Protein AF-A0A1H6FCE6-F1 (afdb_monomer)

InterPro domains:
  IPR036388 Winged helix-like DNA-binding domain superfamily [G3DSA:1.10.10.10] (7-88)
  IPR036390 Winged helix DNA-binding domain superfamily [SSF46785] (12-71)
  IPR057524 Csa3, HTH domain [PF25212] (18-79)

Nearest PDB structures (foldseek):
  3e6m-assembly2_D  TM=8.781E-01  e=6.034E-04  Ruegeria pomeroyi
  7l1i-assembly1_A-2  TM=7.949E-01  e=2.614E-03  Acinetobacter baumannii
  5hli-assembly1_A  TM=7.615E-01  e=2.786E-03  Staphylococcus epidermidis
  7el3-assembly1_B  TM=7.875E-01  e=6.380E-03  Acinetobacter baumannii
  3vod-assembly1_A  TM=8.513E-01  e=1.660E-02  Escherichia coli K-12

Solvent-accessible surface area (backbone atoms only — not comparable to full-atom values): 5370 Å² total; per-residue (Å²): 132,71,48,79,43,80,46,76,28,54,57,72,56,40,58,56,49,66,36,70,68,48,45,52,54,53,48,50,25,46,77,65,48,55,38,41,66,62,59,50,17,67,76,66,73,42,56,54,69,59,43,52,55,49,50,55,50,39,35,75,69,60,55,29,44,79,46,74,36,72,93,58,78,63,40,72,32,36,29,40,71,57,58,82,60,38,46,80,42,80,46,60,64,130

pLDDT: mean 84.04, std 9.61, range [60.59, 95.62]

Structure (mmCIF, N/CA/C/O backbone):
data_AF-A0A1H6FCE6-F1
#
_entry.id   AF-A0A1H6FCE6-F1
#
loop_
_atom_site.group_PDB
_atom_site.id
_atom_site.type_symbol
_atom_site.label_atom_id
_atom_site.label_alt_id
_atom_site.label_comp_id
_atom_site.label_asym_id
_atom_site.label_entity_id
_atom_site.label_seq_id
_atom_site.pdbx_PDB_ins_code
_atom_site.Cartn_x
_atom_site.Cartn_y
_atom_site.Cartn_z
_atom_site.occupancy
_atom_site.B_iso_or_equiv
_atom_site.auth_seq_id
_atom_site.auth_comp_id
_atom_site.auth_asym_id
_atom_site.auth_atom_id
_atom_site.pdbx_PDB_model_num
ATOM 1 N N . MET A 1 1 ? -17.462 -18.985 3.137 1.00 61.47 1 MET A N 1
ATOM 2 C CA . MET A 1 1 ? -17.718 -17.587 3.545 1.00 61.47 1 MET A CA 1
ATOM 3 C C . MET A 1 1 ? -16.363 -16.938 3.798 1.00 61.47 1 MET A C 1
ATOM 5 O O . MET A 1 1 ? -15.603 -17.535 4.554 1.00 61.47 1 MET A O 1
ATOM 9 N N . PRO A 1 2 ? -15.997 -15.830 3.128 1.00 68.56 2 PRO A N 1
ATOM 10 C CA . PRO A 1 2 ? -14.770 -15.102 3.457 1.00 68.56 2 PRO A CA 1
ATOM 11 C C . PRO A 1 2 ? -14.853 -14.565 4.892 1.00 68.56 2 PRO A C 1
ATOM 13 O O . PRO A 1 2 ? -15.920 -14.133 5.322 1.00 68.56 2 PRO A O 1
ATOM 16 N N . THR A 1 3 ? -13.755 -14.624 5.643 1.00 80.12 3 THR A N 1
ATOM 17 C CA . THR A 1 3 ? -13.682 -14.066 7.002 1.00 80.12 3 THR A CA 1
ATOM 18 C C . THR A 1 3 ? -13.443 -12.559 6.935 1.00 80.12 3 THR A C 1
ATOM 20 O O . THR A 1 3 ? -12.707 -12.077 6.081 1.00 80.12 3 THR A O 1
ATOM 23 N N . GLU A 1 4 ? -14.069 -11.770 7.800 1.00 81.19 4 GLU A N 1
ATOM 24 C CA . GLU A 1 4 ? -13.876 -10.316 7.793 1.00 81.19 4 GLU A CA 1
ATOM 25 C C . GLU A 1 4 ? -12.715 -9.931 8.714 1.00 81.19 4 GLU A C 1
ATOM 27 O O . GLU A 1 4 ? -12.591 -10.447 9.824 1.00 81.19 4 GLU A O 1
ATOM 32 N N . LYS A 1 5 ? -11.847 -9.027 8.248 1.00 79.69 5 LYS A N 1
ATOM 33 C CA . LYS A 1 5 ? -10.852 -8.353 9.084 1.00 79.69 5 LYS A CA 1
ATOM 34 C C . LYS A 1 5 ? -11.177 -6.869 9.088 1.00 79.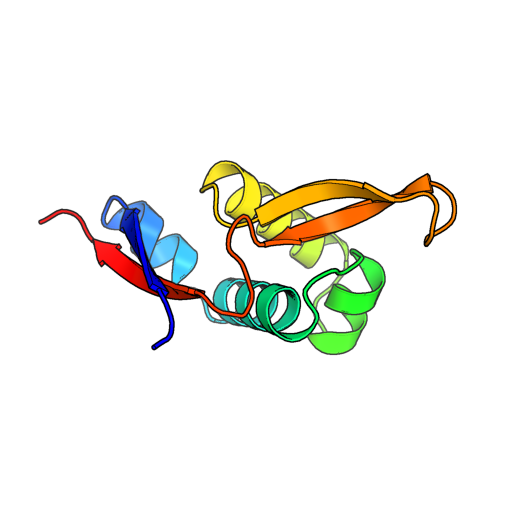69 5 LYS A C 1
ATOM 36 O O . LYS A 1 5 ? -10.951 -6.183 8.089 1.00 79.69 5 LYS A O 1
ATOM 41 N N . VAL A 1 6 ? -11.714 -6.397 10.207 1.00 80.31 6 VAL A N 1
ATOM 42 C CA . VAL A 1 6 ? -11.956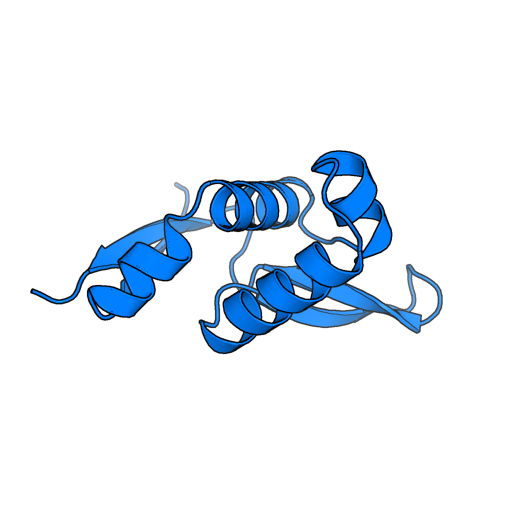 -4.973 10.436 1.00 80.31 6 VAL A CA 1
ATOM 43 C C . VAL A 1 6 ? -10.658 -4.343 10.925 1.00 80.31 6 VAL A C 1
ATOM 45 O O . VAL A 1 6 ? -10.025 -4.853 11.849 1.00 80.31 6 VAL A O 1
ATOM 48 N N . VAL A 1 7 ? -10.237 -3.271 10.262 1.00 78.62 7 VAL A N 1
ATOM 49 C CA . VAL A 1 7 ? -9.124 -2.429 10.691 1.00 78.62 7 VAL A CA 1
ATOM 50 C C . VAL A 1 7 ? -9.662 -1.020 10.865 1.00 78.62 7 VAL A C 1
ATOM 52 O O . VAL A 1 7 ? -10.163 -0.417 9.910 1.00 78.62 7 VAL A O 1
ATOM 55 N N . THR A 1 8 ? -9.563 -0.531 12.092 1.00 82.69 8 THR A N 1
ATOM 56 C CA . THR A 1 8 ? -10.024 0.797 12.480 1.00 82.69 8 THR A CA 1
ATOM 57 C C . THR A 1 8 ? -8.837 1.749 12.528 1.00 82.69 8 THR A C 1
ATOM 59 O O . THR A 1 8 ? -7.745 1.368 12.954 1.00 82.69 8 THR A O 1
ATOM 62 N N . PHE A 1 9 ? -9.039 2.964 12.035 1.00 80.31 9 PHE A N 1
ATOM 63 C CA . PHE A 1 9 ? -8.038 4.020 12.001 1.00 80.31 9 PHE A CA 1
ATOM 64 C C . PHE A 1 9 ? -8.594 5.291 12.629 1.00 80.31 9 PHE A C 1
ATOM 66 O O . PHE A 1 9 ? -9.774 5.585 12.484 1.00 80.31 9 PHE A O 1
ATOM 73 N N . GLU A 1 10 ? -7.719 6.089 13.228 1.00 83.12 10 GLU A N 1
ATOM 74 C CA . GLU A 1 10 ? -8.000 7.506 13.469 1.00 83.12 10 GLU A CA 1
ATOM 75 C C . GLU A 1 10 ? -8.350 8.213 12.141 1.00 83.12 10 GLU A C 1
ATOM 77 O O . GLU A 1 10 ? -7.773 7.844 11.105 1.00 83.12 10 GLU A O 1
ATOM 82 N N . PRO A 1 11 ? -9.213 9.246 12.139 1.00 80.25 11 PRO A N 1
ATOM 83 C CA . PRO A 1 11 ? -9.615 9.963 10.923 1.00 80.25 11 PRO A CA 1
ATOM 84 C C . PRO A 1 11 ? -8.432 10.412 10.050 1.00 80.25 11 PRO A C 1
ATOM 86 O O . PRO A 1 11 ? -8.392 10.136 8.850 1.00 80.25 11 PRO A O 1
ATOM 89 N N . ASP A 1 12 ? -7.393 10.983 10.662 1.00 80.19 12 ASP A N 1
ATOM 90 C CA . ASP A 1 12 ? -6.190 11.431 9.948 1.00 80.19 12 ASP A CA 1
ATOM 91 C C . ASP A 1 12 ? -5.425 10.263 9.295 1.00 80.19 12 ASP A C 1
ATOM 93 O O . ASP A 1 12 ? -4.868 10.377 8.197 1.00 80.19 12 ASP A O 1
ATOM 97 N N . ALA A 1 13 ? -5.391 9.102 9.956 1.00 73.31 13 ALA A N 1
ATOM 98 C CA . ALA A 1 13 ? -4.758 7.896 9.428 1.00 73.31 13 ALA A CA 1
ATOM 99 C C . ALA A 1 13 ? -5.594 7.260 8.306 1.00 73.31 13 ALA A C 1
ATOM 101 O O . ALA A 1 13 ? -5.024 6.718 7.350 1.00 73.31 13 ALA A O 1
ATOM 102 N N . PHE A 1 14 ? -6.922 7.368 8.385 1.00 79.19 14 PHE A N 1
ATOM 103 C CA . PHE A 1 14 ? -7.839 6.975 7.323 1.00 79.19 14 PHE A CA 1
ATOM 104 C C . PHE A 1 14 ? -7.638 7.843 6.076 1.00 79.19 14 PHE A C 1
ATOM 106 O O . PHE A 1 14 ? -7.413 7.301 4.993 1.00 79.19 14 PHE A O 1
ATOM 113 N N . ASP A 1 15 ? -7.594 9.167 6.216 1.00 80.06 15 ASP A N 1
ATOM 114 C CA . ASP A 1 15 ? -7.349 10.093 5.103 1.00 80.06 15 ASP A CA 1
ATOM 115 C C . ASP A 1 15 ? -5.989 9.858 4.449 1.00 80.06 15 ASP A C 1
ATOM 117 O O . ASP A 1 15 ? -5.850 9.835 3.217 1.00 80.06 15 ASP A O 1
ATOM 121 N N . LEU A 1 16 ? -4.970 9.584 5.270 1.00 74.19 16 LEU A N 1
ATOM 122 C CA . LEU A 1 16 ? -3.697 9.107 4.766 1.00 74.19 16 LEU A CA 1
ATOM 123 C C . LEU A 1 16 ? -3.919 7.829 3.951 1.00 74.19 16 LEU A C 1
ATOM 125 O O . LEU A 1 16 ? -3.587 7.816 2.765 1.00 74.19 16 LEU A O 1
ATOM 129 N N . LEU A 1 17 ? -4.496 6.767 4.501 1.00 78.50 17 LEU A N 1
ATOM 130 C CA . LEU A 1 17 ? -4.717 5.516 3.770 1.00 78.50 17 LEU A CA 1
ATOM 131 C C . LEU A 1 17 ? -5.482 5.710 2.446 1.00 78.50 17 LEU A C 1
ATOM 133 O O . LEU A 1 17 ? -5.099 5.115 1.434 1.00 78.50 17 LEU A O 1
ATOM 137 N N . MET A 1 18 ? -6.481 6.592 2.430 1.00 80.38 18 MET A N 1
ATOM 138 C CA . MET A 1 18 ? -7.363 6.857 1.292 1.00 80.38 18 MET A CA 1
ATOM 139 C C . MET A 1 18 ? -6.723 7.644 0.145 1.00 80.38 18 MET A C 1
ATOM 141 O O . MET A 1 18 ? -7.357 7.843 -0.893 1.00 80.38 18 MET A O 1
ATOM 145 N N . SER A 1 19 ? -5.440 8.017 0.233 1.00 82.06 19 SER A N 1
ATOM 146 C CA . SER A 1 19 ? -4.742 8.488 -0.967 1.00 82.06 19 SER A CA 1
ATOM 147 C C . SER A 1 19 ? -4.749 7.395 -2.049 1.00 82.06 19 SER A C 1
ATOM 149 O O . SER A 1 19 ? -4.386 6.242 -1.788 1.00 82.06 19 SER A O 1
ATOM 151 N N . GLY A 1 20 ? -5.082 7.761 -3.292 1.00 84.94 20 GLY A N 1
ATOM 152 C CA . GLY A 1 20 ? -5.208 6.791 -4.389 1.00 84.94 20 GLY A CA 1
ATOM 153 C C . GLY A 1 20 ? -3.967 5.907 -4.592 1.00 84.94 20 GLY A C 1
ATOM 154 O O . GLY A 1 20 ? -4.087 4.720 -4.886 1.00 84.94 20 GLY A O 1
ATOM 155 N N . LYS A 1 21 ? -2.765 6.447 -4.338 1.00 90.00 21 LYS A N 1
ATOM 156 C CA . LYS A 1 21 ? -1.488 5.716 -4.457 1.00 90.00 21 LYS A CA 1
ATOM 157 C C . LYS A 1 21 ? -1.356 4.588 -3.431 1.00 90.00 21 LYS A C 1
ATOM 159 O O . LYS A 1 21 ? -0.897 3.501 -3.770 1.00 90.00 21 LYS A O 1
ATOM 164 N N . ARG A 1 22 ? -1.748 4.828 -2.175 1.00 91.12 22 ARG A N 1
ATOM 165 C CA . ARG A 1 22 ? -1.647 3.824 -1.101 1.00 91.12 22 ARG A CA 1
ATOM 166 C C . ARG A 1 22 ? -2.670 2.721 -1.273 1.00 91.12 22 ARG A C 1
ATOM 168 O O . ARG A 1 22 ? -2.322 1.552 -1.129 1.00 91.12 22 ARG A O 1
ATOM 175 N N . LEU A 1 23 ? -3.883 3.087 -1.675 1.00 88.44 23 LEU A N 1
ATOM 176 C CA . LEU A 1 23 ? -4.912 2.112 -1.996 1.00 88.44 23 LEU A CA 1
ATOM 177 C C . LEU A 1 23 ? -4.497 1.209 -3.168 1.00 88.44 23 LEU A C 1
ATOM 179 O O . LEU A 1 23 ? -4.700 -0.001 -3.092 1.00 88.44 23 LEU A O 1
ATOM 183 N N . ALA A 1 24 ? -3.876 1.763 -4.216 1.00 90.12 24 ALA A N 1
ATOM 184 C CA . ALA A 1 24 ? -3.371 0.981 -5.347 1.00 90.12 24 ALA A CA 1
ATOM 185 C C . ALA A 1 24 ? -2.298 -0.037 -4.922 1.00 90.12 24 ALA A C 1
ATOM 187 O O . ALA A 1 24 ? -2.397 -1.215 -5.264 1.00 90.12 24 ALA A O 1
ATOM 188 N N . LEU A 1 25 ? -1.320 0.389 -4.114 1.00 92.62 25 LEU A N 1
ATOM 189 C CA . LEU A 1 25 ? -0.279 -0.499 -3.583 1.00 92.62 25 LEU A CA 1
ATOM 190 C C . LEU A 1 25 ? -0.868 -1.609 -2.701 1.00 92.62 25 LEU A C 1
ATOM 192 O O . LEU A 1 25 ? -0.514 -2.774 -2.858 1.00 92.62 25 LEU A O 1
ATOM 196 N N . LEU A 1 26 ? -1.790 -1.263 -1.798 1.00 90.00 26 LEU A N 1
ATOM 197 C CA . LEU A 1 26 ? -2.425 -2.226 -0.899 1.00 90.00 26 LEU A CA 1
ATOM 198 C C . LEU A 1 26 ? -3.257 -3.267 -1.660 1.00 90.00 26 LEU A C 1
ATOM 200 O O . LEU A 1 26 ? -3.212 -4.451 -1.328 1.00 90.00 26 LEU A O 1
ATOM 204 N N . ARG A 1 27 ? -3.999 -2.837 -2.690 1.00 88.00 27 ARG A N 1
ATOM 205 C CA . ARG A 1 27 ? -4.755 -3.735 -3.575 1.00 88.00 27 ARG A CA 1
ATOM 206 C C . ARG A 1 27 ? -3.831 -4.705 -4.295 1.00 88.00 27 ARG A C 1
ATOM 208 O O . ARG A 1 27 ? -4.068 -5.904 -4.235 1.00 88.00 27 ARG A O 1
ATOM 215 N N . TYR A 1 28 ? -2.743 -4.204 -4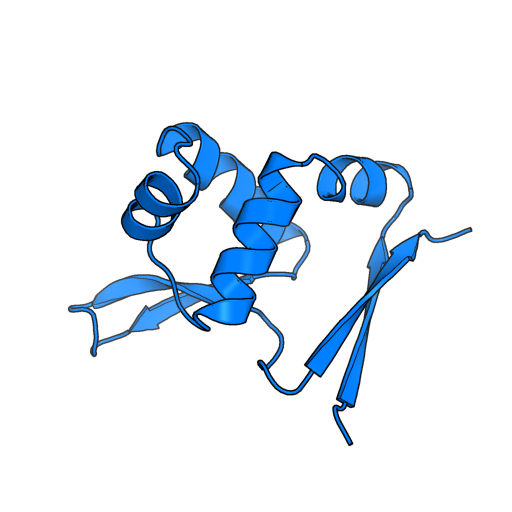.874 1.00 91.19 28 TYR A N 1
ATOM 216 C CA . TYR A 1 28 ? -1.782 -5.057 -5.564 1.00 91.19 28 TYR A CA 1
ATOM 217 C C . TYR A 1 28 ? -1.207 -6.138 -4.637 1.00 91.19 28 TYR A C 1
ATOM 219 O O . TYR A 1 28 ? -1.262 -7.318 -4.968 1.00 91.19 28 TYR A O 1
ATOM 227 N N . VAL A 1 29 ? -0.729 -5.759 -3.443 1.00 91.06 29 VAL A N 1
ATOM 228 C CA . VAL A 1 29 ? -0.174 -6.715 -2.463 1.00 91.06 29 VAL A CA 1
ATOM 229 C C . VAL A 1 29 ? -1.212 -7.753 -2.027 1.00 91.06 29 VAL A C 1
ATOM 231 O O . VAL A 1 29 ? -0.875 -8.927 -1.890 1.00 91.06 29 VAL A O 1
ATOM 234 N N . ARG A 1 30 ? -2.476 -7.354 -1.830 1.00 87.25 30 ARG A N 1
ATOM 235 C CA . ARG A 1 30 ? -3.571 -8.291 -1.537 1.00 87.25 30 ARG A CA 1
ATOM 236 C C . ARG A 1 30 ? -3.744 -9.300 -2.673 1.00 87.25 30 ARG A C 1
ATOM 238 O O . ARG A 1 30 ? -3.797 -10.503 -2.418 1.00 87.25 30 ARG A O 1
ATOM 245 N N . ASP A 1 31 ? -3.854 -8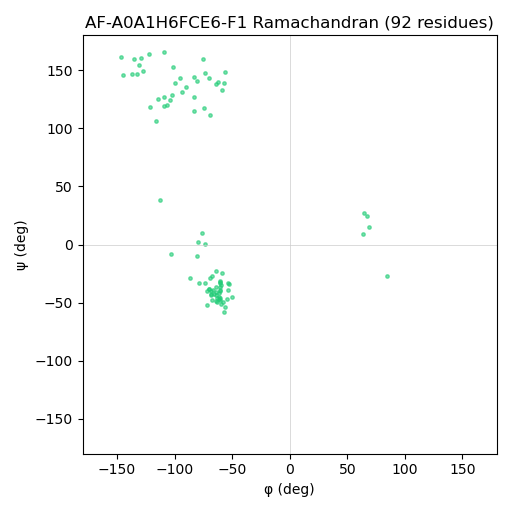.814 -3.903 1.00 87.25 31 ASP A N 1
ATOM 246 C CA . ASP A 1 31 ? -4.231 -9.634 -5.053 1.00 87.25 31 ASP A CA 1
ATOM 247 C C . ASP A 1 31 ? -3.113 -10.615 -5.430 1.00 87.25 31 ASP A C 1
ATOM 249 O O . ASP A 1 31 ? -3.380 -11.791 -5.703 1.00 87.25 31 ASP A O 1
ATOM 253 N N . THR A 1 32 ? -1.847 -10.193 -5.346 1.00 87.00 32 THR A N 1
ATOM 254 C CA . THR A 1 32 ? -0.696 -11.078 -5.579 1.00 87.00 32 THR A CA 1
ATOM 255 C C . THR A 1 32 ? -0.397 -11.961 -4.370 1.00 87.00 32 THR A C 1
ATOM 257 O O . THR A 1 32 ? -0.041 -13.127 -4.536 1.00 87.00 32 THR A O 1
ATOM 260 N N . GLY A 1 33 ? -0.638 -11.475 -3.152 1.00 86.81 33 GLY A N 1
ATOM 261 C CA . GLY A 1 33 ? -0.335 -12.147 -1.883 1.00 86.81 33 GLY A CA 1
ATOM 262 C C . GLY A 1 33 ? 1.103 -11.927 -1.411 1.00 86.81 33 GLY A C 1
ATOM 263 O O . GLY A 1 33 ? 1.355 -11.923 -0.213 1.00 86.81 33 GLY A O 1
ATOM 264 N N . THR A 1 34 ? 2.032 -11.688 -2.333 1.00 88.50 34 THR A N 1
ATOM 265 C CA . THR A 1 34 ? 3.415 -11.288 -2.049 1.00 88.50 34 THR A CA 1
ATOM 266 C C . THR A 1 34 ? 3.893 -10.322 -3.132 1.00 88.50 34 THR A C 1
ATOM 268 O O . THR A 1 34 ? 3.514 -10.476 -4.295 1.00 88.50 34 THR A O 1
ATOM 271 N N . ALA A 1 35 ? 4.732 -9.345 -2.792 1.00 91.69 35 ALA A N 1
ATOM 272 C CA . ALA A 1 35 ? 5.293 -8.391 -3.749 1.00 91.69 35 ALA A CA 1
ATOM 273 C C . ALA A 1 35 ? 6.723 -7.962 -3.384 1.00 91.69 35 ALA A C 1
ATOM 275 O O . ALA A 1 35 ? 7.148 -8.068 -2.233 1.00 91.69 35 ALA A O 1
ATOM 276 N N . THR A 1 36 ? 7.458 -7.419 -4.354 1.00 92.19 36 THR A N 1
ATOM 277 C CA . THR A 1 36 ? 8.726 -6.714 -4.122 1.00 92.19 36 THR A CA 1
ATOM 278 C C . THR A 1 36 ? 8.536 -5.215 -4.365 1.00 92.19 36 THR A C 1
ATOM 280 O O . THR A 1 36 ? 7.544 -4.777 -4.947 1.00 92.19 36 THR A O 1
ATOM 283 N N . LEU A 1 37 ? 9.493 -4.386 -3.929 1.00 92.75 37 LEU A N 1
ATOM 284 C CA . LEU A 1 37 ? 9.459 -2.950 -4.250 1.00 92.75 37 LEU A CA 1
ATOM 285 C C . LEU A 1 37 ? 9.502 -2.685 -5.761 1.00 92.75 37 LEU A C 1
ATOM 287 O O . LEU A 1 37 ? 8.961 -1.683 -6.216 1.00 92.75 37 LEU A O 1
ATOM 291 N N . GLU A 1 38 ? 10.168 -3.560 -6.508 1.00 92.44 38 GLU A N 1
ATOM 292 C CA . GLU A 1 38 ? 10.285 -3.484 -7.962 1.00 92.44 38 GLU A CA 1
ATOM 293 C C . GLU A 1 38 ? 8.960 -3.829 -8.637 1.00 92.44 38 GLU A C 1
ATOM 295 O O . GLU A 1 38 ? 8.422 -2.979 -9.340 1.00 92.44 38 GLU A O 1
ATOM 300 N N . SER A 1 39 ? 8.352 -4.972 -8.298 1.00 93.12 39 SER A N 1
ATOM 301 C CA . SER A 1 39 ? 7.063 -5.373 -8.876 1.00 93.12 39 SER A CA 1
ATOM 302 C C . SER A 1 39 ? 5.959 -4.350 -8.589 1.00 93.12 39 SER A C 1
ATOM 304 O O . SER A 1 39 ? 5.096 -4.096 -9.422 1.00 93.12 39 SER A O 1
ATOM 306 N N . LEU A 1 40 ? 5.995 -3.713 -7.413 1.00 94.00 40 LEU A N 1
ATOM 307 C CA . LEU A 1 40 ? 5.080 -2.624 -7.065 1.00 94.00 40 LEU A CA 1
ATOM 308 C C . LEU A 1 40 ? 5.330 -1.359 -7.890 1.00 94.00 40 LEU A C 1
ATOM 310 O O . LEU A 1 40 ? 4.377 -0.681 -8.271 1.00 94.00 40 LEU A O 1
ATOM 314 N N . SER A 1 41 ? 6.595 -1.016 -8.132 1.00 95.38 41 SER A N 1
ATOM 315 C CA . SER A 1 41 ? 6.977 0.143 -8.943 1.00 95.38 41 SER A CA 1
ATOM 316 C C . SER A 1 41 ? 6.499 -0.033 -10.381 1.00 95.38 41 SER A C 1
ATOM 318 O O . SER A 1 41 ? 5.853 0.865 -10.916 1.00 95.38 41 SER A O 1
ATOM 320 N N . GLU A 1 42 ? 6.724 -1.215 -10.952 1.00 94.25 42 GLU A N 1
ATOM 321 C CA . GLU A 1 42 ? 6.277 -1.587 -12.295 1.00 94.25 42 GLU A CA 1
ATOM 322 C C . GLU A 1 42 ? 4.751 -1.591 -12.404 1.00 94.25 42 GLU A C 1
ATOM 324 O O . GLU A 1 42 ? 4.190 -0.941 -13.284 1.00 94.25 42 GLU A O 1
ATOM 329 N N . ALA A 1 43 ? 4.058 -2.251 -11.473 1.00 93.50 43 ALA A N 1
ATOM 330 C CA . ALA A 1 43 ? 2.608 -2.408 -11.542 1.00 93.50 43 ALA A CA 1
ATOM 331 C C . ALA A 1 43 ? 1.825 -1.109 -11.313 1.00 93.50 43 ALA A C 1
ATOM 333 O O . ALA A 1 43 ? 0.706 -0.965 -11.802 1.00 93.50 43 ALA A O 1
ATOM 334 N N . THR A 1 44 ? 2.380 -0.171 -10.542 1.00 90.69 44 THR A N 1
ATOM 335 C CA . THR A 1 44 ? 1.697 1.093 -10.214 1.00 90.69 44 THR A CA 1
ATOM 336 C C . THR A 1 44 ? 2.216 2.294 -10.999 1.00 90.69 44 THR A C 1
ATOM 338 O O . THR A 1 44 ? 1.652 3.381 -10.876 1.00 90.69 44 THR A O 1
ATOM 341 N N . GLY A 1 45 ? 3.305 2.138 -11.758 1.00 94.19 45 GLY A N 1
ATOM 342 C CA . GLY A 1 45 ? 4.004 3.241 -12.426 1.00 94.19 45 GLY A CA 1
ATOM 343 C C . GLY A 1 45 ? 4.622 4.266 -11.464 1.00 94.19 45 GLY A C 1
ATOM 344 O O . GLY A 1 45 ? 5.060 5.335 -11.885 1.00 94.19 45 GLY A O 1
ATOM 345 N N . LEU A 1 46 ? 4.641 3.986 -10.157 1.00 93.88 46 LEU A N 1
ATOM 346 C CA . LEU A 1 46 ? 5.204 4.882 -9.152 1.00 93.88 46 LEU A CA 1
ATOM 347 C C . LEU A 1 46 ? 6.716 4.694 -9.061 1.00 93.88 46 LEU A C 1
ATOM 349 O O . LEU A 1 46 ? 7.215 3.572 -9.082 1.00 93.88 46 LEU A O 1
ATOM 353 N N . ALA A 1 47 ? 7.448 5.785 -8.833 1.00 95.31 47 ALA A N 1
ATOM 354 C CA . ALA A 1 47 ? 8.875 5.715 -8.537 1.00 95.31 47 ALA A CA 1
ATOM 355 C C . ALA A 1 47 ? 9.148 4.833 -7.304 1.00 95.31 47 ALA A C 1
ATOM 357 O O . ALA A 1 47 ? 8.472 4.957 -6.277 1.00 95.31 47 ALA A O 1
ATOM 358 N N . ARG A 1 48 ? 10.201 4.009 -7.355 1.00 94.81 48 ARG A N 1
ATOM 359 C CA . ARG A 1 48 ? 10.588 3.077 -6.277 1.00 94.81 48 ARG A CA 1
ATOM 360 C C . ARG A 1 48 ? 10.740 3.746 -4.905 1.00 94.81 48 ARG A C 1
ATOM 362 O O . ARG A 1 48 ? 10.396 3.157 -3.882 1.00 94.81 48 ARG A O 1
ATOM 369 N N . THR A 1 49 ? 11.200 4.996 -4.863 1.00 95.19 49 THR A N 1
ATOM 370 C CA . THR A 1 49 ? 11.296 5.795 -3.627 1.00 95.19 49 THR A CA 1
ATOM 371 C C . THR A 1 49 ? 9.922 6.136 -3.047 1.00 95.19 49 THR A C 1
ATOM 373 O O . THR A 1 49 ? 9.725 6.063 -1.834 1.00 95.19 49 THR A O 1
ATOM 376 N N . THR A 1 50 ? 8.947 6.447 -3.905 1.00 94.25 50 THR A N 1
ATOM 377 C CA . THR A 1 50 ? 7.551 6.685 -3.517 1.00 94.25 50 THR A CA 1
ATOM 378 C C . THR A 1 50 ? 6.898 5.397 -3.041 1.00 94.25 50 THR A C 1
ATOM 380 O O . THR A 1 50 ? 6.243 5.408 -1.999 1.00 94.25 50 THR A O 1
ATOM 383 N N . VAL A 1 51 ? 7.119 4.282 -3.740 1.00 95.62 51 VAL A N 1
ATOM 384 C CA . VAL A 1 51 ? 6.661 2.959 -3.296 1.00 95.62 51 VAL A CA 1
ATOM 385 C C . VAL A 1 51 ? 7.215 2.651 -1.907 1.00 95.62 51 VAL A C 1
ATOM 387 O O . VAL A 1 51 ? 6.443 2.423 -0.984 1.00 95.62 51 VAL A O 1
ATOM 390 N N . SER A 1 52 ? 8.534 2.744 -1.720 1.00 94.81 52 SER A N 1
ATOM 391 C CA . SER A 1 52 ? 9.196 2.461 -0.440 1.00 94.81 52 SER A CA 1
ATOM 392 C C . SER A 1 52 ? 8.619 3.281 0.722 1.00 94.81 52 SER A C 1
ATOM 394 O O . SER A 1 52 ? 8.272 2.722 1.763 1.00 94.81 52 SER A O 1
ATOM 396 N N . ARG A 1 53 ? 8.421 4.596 0.540 1.00 94.31 53 ARG A N 1
ATOM 397 C CA . ARG A 1 53 ? 7.800 5.454 1.566 1.00 94.31 53 ARG A CA 1
ATOM 398 C C . ARG A 1 53 ? 6.379 5.008 1.918 1.00 94.31 53 ARG A C 1
ATOM 400 O O . ARG A 1 53 ? 6.049 4.921 3.097 1.00 94.31 53 ARG A O 1
ATOM 407 N N . ASN A 1 54 ? 5.553 4.714 0.915 1.00 94.56 54 ASN A N 1
ATOM 408 C CA . ASN A 1 54 ? 4.163 4.316 1.138 1.00 94.56 54 ASN A CA 1
ATOM 409 C C . ASN A 1 54 ? 4.049 2.918 1.759 1.00 94.56 54 ASN A C 1
ATOM 411 O O . ASN A 1 54 ? 3.236 2.726 2.655 1.00 94.56 54 ASN A O 1
ATOM 415 N N . ILE A 1 55 ? 4.893 1.969 1.354 1.00 93.75 55 ILE A N 1
ATOM 416 C CA . ILE A 1 55 ? 4.958 0.629 1.948 1.00 93.75 55 ILE A CA 1
ATOM 417 C C . ILE A 1 55 ? 5.406 0.711 3.413 1.00 93.75 55 ILE A C 1
ATOM 419 O O . ILE A 1 55 ? 4.782 0.104 4.275 1.00 93.75 55 ILE A O 1
ATOM 423 N N . ASN A 1 56 ? 6.410 1.524 3.748 1.00 93.38 56 ASN A N 1
ATOM 424 C CA . ASN A 1 56 ? 6.787 1.716 5.152 1.00 93.38 56 ASN A CA 1
ATOM 425 C C . ASN A 1 56 ? 5.638 2.289 5.996 1.00 93.38 56 ASN A C 1
ATOM 427 O O . ASN A 1 56 ? 5.476 1.893 7.148 1.00 93.38 56 ASN A O 1
ATOM 431 N N . LEU A 1 57 ? 4.826 3.194 5.439 1.00 91.31 57 LEU A N 1
ATOM 432 C CA . LEU A 1 57 ? 3.642 3.706 6.130 1.00 91.31 57 LEU A CA 1
ATOM 433 C C . LEU A 1 57 ? 2.572 2.618 6.305 1.00 91.31 57 LEU A C 1
ATOM 435 O O . LEU A 1 57 ? 2.090 2.423 7.412 1.00 91.31 57 LEU A O 1
ATOM 439 N N . LEU A 1 58 ? 2.242 1.869 5.250 1.00 91.00 58 LEU A N 1
ATOM 440 C CA . LEU A 1 58 ? 1.273 0.768 5.324 1.00 91.00 58 LEU A CA 1
ATOM 441 C C . LEU A 1 58 ? 1.710 -0.326 6.314 1.00 91.00 58 LEU A C 1
ATOM 443 O O . LEU A 1 58 ? 0.865 -0.926 6.975 1.00 91.00 58 LEU A O 1
ATOM 447 N N . ALA A 1 59 ? 3.018 -0.556 6.453 1.00 90.88 59 ALA A N 1
ATOM 448 C CA . ALA A 1 59 ? 3.568 -1.465 7.453 1.00 90.88 59 ALA A CA 1
ATOM 449 C C . ALA A 1 59 ? 3.389 -0.932 8.881 1.00 90.88 59 ALA A C 1
ATOM 451 O O . ALA A 1 59 ? 2.975 -1.677 9.764 1.00 90.88 59 ALA A O 1
ATOM 452 N N . LYS A 1 60 ? 3.628 0.368 9.106 1.00 88.56 60 LYS A N 1
ATOM 453 C CA . LYS A 1 60 ? 3.349 1.021 10.400 1.00 88.56 60 LYS A CA 1
ATOM 454 C C . LYS A 1 60 ? 1.870 0.953 10.783 1.00 88.56 60 LYS A C 1
ATOM 456 O O . LYS A 1 60 ? 1.559 0.850 11.959 1.00 88.56 60 LYS A O 1
ATOM 461 N N . LEU A 1 61 ? 0.984 0.981 9.790 1.00 85.06 61 LEU A N 1
ATOM 462 C CA . LEU A 1 61 ? -0.462 0.824 9.954 1.00 85.06 61 LEU A CA 1
ATOM 463 C C . LEU A 1 61 ? -0.906 -0.645 10.123 1.00 85.06 61 LEU A C 1
ATOM 465 O O . LEU A 1 61 ? -2.101 -0.913 10.186 1.00 85.06 61 LEU A O 1
ATOM 469 N N . GLY A 1 62 ? 0.019 -1.613 10.144 1.00 86.88 62 GLY A N 1
ATOM 470 C CA . GLY A 1 62 ? -0.298 -3.035 10.331 1.00 86.88 62 GLY A CA 1
ATOM 471 C C . GLY A 1 62 ? -1.039 -3.689 9.157 1.00 86.88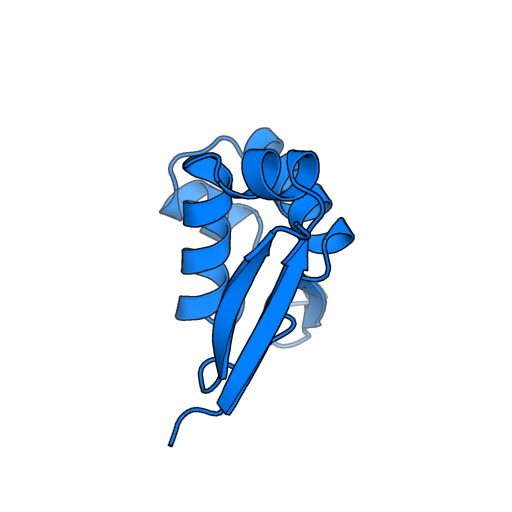 62 GLY A C 1
ATOM 472 O O . GLY A 1 62 ? -1.608 -4.771 9.302 1.00 86.88 62 GLY A O 1
ATOM 473 N N . LEU A 1 63 ? -1.052 -3.046 7.986 1.00 87.81 63 LEU A N 1
ATOM 474 C CA . LEU A 1 63 ? -1.754 -3.538 6.796 1.00 87.81 63 LEU A CA 1
ATOM 475 C C . LEU A 1 63 ? -0.895 -4.492 5.963 1.00 87.81 63 LEU A C 1
ATOM 477 O O . LEU A 1 63 ? -1.422 -5.382 5.294 1.00 87.81 63 LEU A O 1
ATOM 481 N N . ILE A 1 64 ? 0.422 -4.314 6.019 1.00 92.06 64 ILE A N 1
ATOM 482 C CA . ILE A 1 64 ? 1.407 -5.180 5.372 1.00 92.06 64 ILE A CA 1
ATOM 483 C C . ILE A 1 64 ? 2.562 -5.477 6.328 1.00 92.06 64 ILE A C 1
ATOM 485 O O . ILE A 1 64 ? 2.812 -4.733 7.272 1.00 92.06 64 ILE A O 1
ATOM 489 N N . GLN A 1 65 ? 3.291 -6.545 6.052 1.00 91.94 65 GLN A N 1
ATOM 490 C CA . GLN A 1 65 ? 4.499 -6.926 6.765 1.00 91.94 65 GLN A CA 1
ATOM 491 C C . GLN A 1 65 ? 5.637 -7.183 5.786 1.00 91.94 65 GLN A C 1
ATOM 493 O O . GLN A 1 65 ? 5.428 -7.423 4.594 1.00 91.94 65 GLN A O 1
ATOM 498 N N . PHE A 1 66 ? 6.855 -7.133 6.312 1.00 91.50 66 PHE A N 1
ATOM 499 C CA . PHE A 1 66 ? 8.039 -7.535 5.577 1.00 91.50 66 PHE A CA 1
ATOM 500 C C . PHE A 1 66 ? 8.471 -8.919 6.033 1.00 91.50 66 PHE A C 1
ATOM 502 O O . PHE A 1 66 ? 8.664 -9.137 7.227 1.00 91.50 66 PHE A O 1
ATOM 509 N N . SER A 1 67 ? 8.674 -9.814 5.077 1.00 86.69 67 SER A N 1
ATOM 510 C CA . SER A 1 67 ? 9.177 -11.161 5.315 1.00 86.69 67 SER A CA 1
ATOM 511 C C . SER A 1 67 ? 10.453 -11.393 4.509 1.00 86.69 67 SER A C 1
ATOM 513 O O . SER A 1 67 ? 10.792 -10.635 3.592 1.00 86.69 67 SER A O 1
ATOM 515 N N . THR A 1 68 ? 11.194 -12.432 4.870 1.00 79.31 68 THR A N 1
ATOM 516 C CA . THR A 1 68 ? 12.303 -12.955 4.078 1.00 79.31 68 THR A CA 1
ATOM 517 C C . THR A 1 68 ? 11.874 -14.298 3.516 1.00 79.31 68 THR A C 1
ATOM 519 O O . THR A 1 68 ? 11.569 -15.231 4.252 1.00 79.31 68 THR A O 1
ATOM 522 N N . SER A 1 69 ? 11.844 -14.407 2.191 1.00 68.75 69 SER A N 1
ATOM 523 C CA . SER A 1 69 ? 11.456 -15.651 1.533 1.00 68.75 69 SER A CA 1
ATOM 524 C C . SER A 1 69 ? 12.638 -16.239 0.773 1.00 68.75 69 SER A C 1
ATOM 526 O O . SER A 1 69 ? 13.264 -15.580 -0.062 1.00 68.75 69 SER A O 1
ATOM 528 N N . SER A 1 70 ? 12.958 -17.501 1.071 1.00 61.59 70 SER A N 1
ATOM 529 C CA . SER A 1 70 ? 13.983 -18.267 0.355 1.00 61.59 70 SER A CA 1
ATOM 530 C C . SER A 1 70 ? 13.570 -18.568 -1.088 1.00 61.59 70 SER A C 1
ATOM 532 O O . SER A 1 70 ? 14.442 -18.653 -1.948 1.00 61.59 70 SER A O 1
ATOM 534 N N . ALA A 1 71 ? 12.262 -18.634 -1.369 1.00 64.75 71 ALA A N 1
ATOM 535 C CA . ALA A 1 71 ? 11.714 -18.811 -2.717 1.00 64.75 71 ALA A CA 1
ATOM 536 C C . ALA A 1 71 ? 12.031 -17.627 -3.648 1.00 64.75 71 ALA A C 1
ATOM 538 O O . ALA A 1 71 ? 12.091 -17.793 -4.861 1.00 64.75 71 ALA A O 1
ATOM 539 N N . TYR A 1 72 ? 12.301 -16.453 -3.073 1.00 62.00 72 TYR A N 1
ATOM 540 C CA . TYR A 1 72 ? 12.757 -15.259 -3.781 1.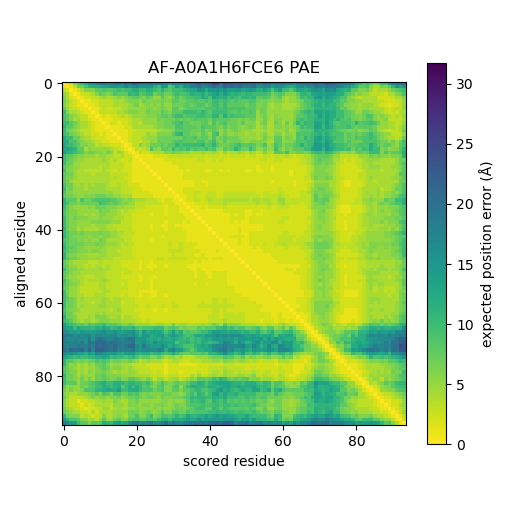00 62.00 72 TYR A CA 1
ATOM 541 C C . TYR A 1 72 ? 14.202 -14.914 -3.396 1.00 62.00 72 TYR A C 1
ATOM 543 O O . TYR A 1 72 ? 14.518 -13.755 -3.168 1.00 62.00 72 TYR A O 1
ATOM 551 N N . GLY A 1 73 ? 15.086 -15.900 -3.218 1.00 60.59 73 GLY A N 1
ATOM 552 C CA . GLY A 1 73 ? 16.529 -15.645 -3.101 1.00 60.59 73 GLY A CA 1
ATOM 553 C C . GLY A 1 73 ? 16.983 -14.835 -1.874 1.00 60.59 73 GLY A C 1
ATOM 554 O O . GLY A 1 73 ? 18.018 -14.180 -1.938 1.00 60.59 73 GLY A O 1
ATOM 555 N N . ARG A 1 74 ? 16.244 -14.876 -0.750 1.00 62.81 74 ARG A N 1
ATOM 556 C CA . ARG A 1 74 ? 16.459 -14.032 0.453 1.00 62.81 74 ARG A CA 1
ATOM 557 C C . ARG A 1 74 ? 16.192 -12.537 0.225 1.00 62.81 74 ARG A C 1
ATOM 559 O O . ARG A 1 74 ? 16.707 -11.696 0.962 1.00 62.81 74 ARG A O 1
ATOM 566 N N . HIS A 1 75 ? 15.367 -12.180 -0.755 1.00 68.56 75 HIS A N 1
ATOM 567 C CA . HIS A 1 75 ? 14.889 -10.809 -0.887 1.00 68.56 75 HIS A CA 1
ATOM 568 C C . HIS A 1 75 ? 13.835 -10.477 0.179 1.00 68.56 75 HIS A C 1
ATOM 570 O O . HIS A 1 75 ? 13.059 -11.330 0.619 1.00 68.56 75 HIS A O 1
ATOM 576 N N . LYS A 1 76 ? 13.816 -9.206 0.600 1.00 79.94 76 LYS A N 1
ATOM 577 C CA . LYS A 1 76 ? 12.768 -8.656 1.464 1.00 79.94 76 LYS A CA 1
ATOM 578 C C . LYS A 1 76 ? 11.476 -8.589 0.649 1.00 79.94 76 LYS A C 1
ATOM 580 O O . LYS A 1 76 ? 11.392 -7.800 -0.294 1.00 79.94 76 LYS A O 1
ATOM 585 N N . VAL A 1 77 ? 10.502 -9.419 1.000 1.00 90.06 77 VAL A N 1
ATOM 586 C CA . VAL A 1 77 ? 9.186 -9.466 0.356 1.00 90.06 77 VAL A CA 1
ATOM 587 C C . VAL A 1 77 ? 8.153 -8.751 1.214 1.00 90.06 77 VAL A C 1
ATOM 589 O O . VAL A 1 77 ? 8.305 -8.620 2.429 1.00 90.06 77 VAL A O 1
ATOM 592 N N . ILE A 1 78 ? 7.129 -8.233 0.553 1.00 92.94 78 ILE A N 1
ATOM 593 C CA . ILE A 1 78 ? 6.025 -7.486 1.141 1.00 92.94 78 ILE A CA 1
ATOM 594 C C . ILE A 1 78 ? 4.784 -8.359 1.058 1.00 92.94 78 ILE A C 1
ATOM 596 O O . ILE A 1 78 ? 4.429 -8.824 -0.024 1.00 92.94 78 ILE A O 1
ATOM 600 N N . GLU A 1 79 ? 4.120 -8.553 2.187 1.00 91.50 79 GLU A N 1
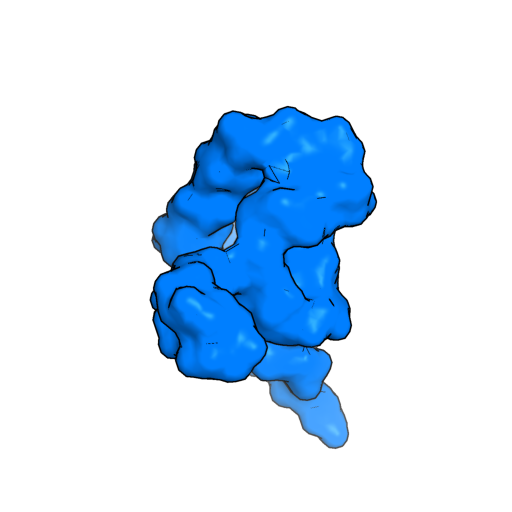ATOM 601 C CA . GLU A 1 79 ? 2.977 -9.456 2.312 1.00 91.50 79 GLU A CA 1
ATOM 602 C C . GLU A 1 79 ? 1.838 -8.744 3.048 1.00 91.50 79 GLU A C 1
ATOM 604 O O . GLU A 1 79 ? 2.105 -7.919 3.926 1.00 91.50 79 GLU A O 1
ATOM 609 N N . PRO A 1 80 ? 0.565 -9.024 2.732 1.00 89.19 80 PRO A N 1
ATOM 610 C CA . PRO A 1 80 ? -0.540 -8.524 3.532 1.00 89.19 80 PRO A CA 1
ATOM 611 C C . PRO A 1 80 ? -0.561 -9.231 4.896 1.00 89.19 80 PRO A C 1
ATOM 613 O O . PRO A 1 80 ? -0.348 -10.437 4.987 1.00 89.19 80 PRO A O 1
ATOM 616 N N . VAL A 1 81 ? -0.904 -8.506 5.967 1.00 87.31 81 VAL A N 1
ATOM 617 C CA . VAL A 1 81 ? -1.111 -9.096 7.319 1.00 87.31 81 VAL A CA 1
ATOM 618 C C . VAL A 1 81 ? -2.466 -9.828 7.407 1.00 87.31 81 VAL A C 1
ATOM 620 O O . VAL A 1 81 ? -2.973 -10.169 8.475 1.00 87.31 81 VAL A O 1
ATOM 623 N N . TYR A 1 82 ? -3.136 -10.002 6.277 1.00 81.00 82 TYR A N 1
ATOM 624 C CA . TYR A 1 82 ? -4.435 -10.635 6.145 1.00 81.00 82 TYR A CA 1
ATOM 625 C C . TYR A 1 82 ? -4.417 -11.554 4.932 1.00 81.00 82 TYR A C 1
ATOM 627 O O . TYR A 1 82 ? -3.738 -11.288 3.942 1.00 81.00 82 TYR A O 1
ATOM 635 N N . SER A 1 83 ? -5.148 -12.659 5.013 1.00 71.50 83 SER A N 1
ATOM 636 C CA . SER A 1 83 ? -5.175 -13.640 3.928 1.00 71.50 83 SER A CA 1
ATOM 637 C C . SER A 1 83 ? -6.020 -13.146 2.748 1.00 71.50 83 SER A C 1
ATOM 639 O O . SER A 1 83 ? -6.917 -12.321 2.915 1.00 71.50 83 SER A O 1
ATOM 641 N N . LYS A 1 84 ? -5.807 -13.708 1.549 1.00 69.56 84 LYS A N 1
ATOM 642 C CA . LYS A 1 84 ? -6.674 -13.441 0.378 1.00 69.56 84 LYS A CA 1
ATOM 643 C C . LYS A 1 84 ? -8.141 -13.813 0.616 1.00 69.56 8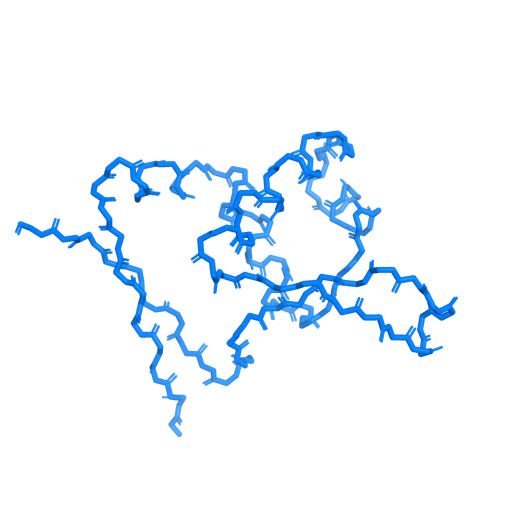4 LYS A C 1
ATOM 645 O O . LYS A 1 84 ? -9.028 -13.285 -0.044 1.00 69.56 84 LYS A O 1
ATOM 650 N N . GLN A 1 85 ? -8.390 -14.737 1.544 1.00 69.50 85 GLN A N 1
ATOM 651 C CA . GLN A 1 85 ? -9.728 -15.187 1.925 1.00 69.50 85 GLN A CA 1
ATOM 652 C C . GLN A 1 85 ? -10.410 -14.212 2.893 1.00 69.50 85 GLN A C 1
ATOM 654 O O . GLN A 1 85 ? -11.604 -14.361 3.154 1.00 69.50 85 GLN A O 1
ATOM 659 N N . GLN A 1 86 ? -9.668 -13.225 3.412 1.00 74.44 86 GLN A N 1
ATOM 660 C CA . GLN A 1 86 ? -10.191 -12.212 4.309 1.00 74.44 86 GLN A CA 1
ATOM 661 C C . GLN A 1 86 ? -10.637 -10.956 3.562 1.00 74.44 86 GLN A C 1
ATOM 663 O O . GLN A 1 86 ? -9.896 -10.376 2.764 1.00 74.44 86 GLN A O 1
ATOM 668 N N . ARG A 1 87 ? -11.846 -10.481 3.870 1.00 75.75 87 ARG A N 1
ATOM 669 C CA . ARG A 1 87 ? -12.313 -9.168 3.424 1.00 75.75 87 ARG A CA 1
ATOM 670 C C . ARG A 1 87 ? -11.777 -8.107 4.381 1.00 75.75 87 ARG A C 1
ATOM 672 O O . ARG A 1 87 ? -12.161 -8.083 5.546 1.00 75.75 87 ARG A O 1
ATOM 679 N N . LEU A 1 88 ? -10.905 -7.229 3.884 1.00 75.06 88 LEU A N 1
ATOM 680 C CA .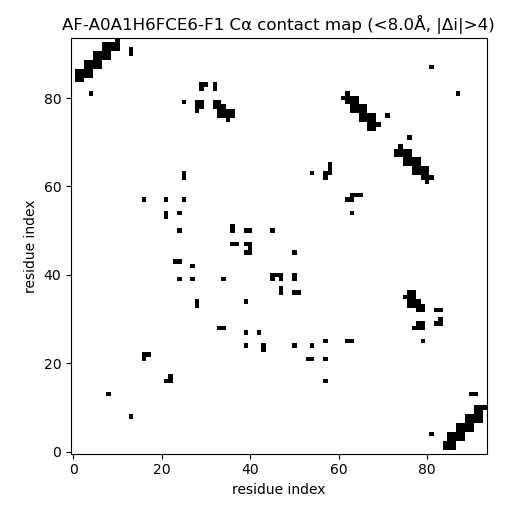 LEU A 1 88 ? -10.457 -6.058 4.636 1.00 75.06 88 LEU A CA 1
ATOM 681 C C . LEU A 1 88 ? -11.577 -5.010 4.663 1.00 75.06 88 LEU A C 1
ATOM 683 O O . LEU A 1 88 ? -11.961 -4.499 3.606 1.00 75.06 88 LEU A O 1
ATOM 687 N N . ILE A 1 89 ? -12.068 -4.693 5.857 1.00 80.69 89 ILE A N 1
ATOM 688 C CA . ILE A 1 89 ? -13.014 -3.606 6.112 1.00 80.69 89 ILE A CA 1
ATOM 689 C C . ILE A 1 89 ? -12.234 -2.495 6.810 1.00 80.69 89 ILE A C 1
ATOM 691 O O . ILE A 1 89 ? -11.652 -2.722 7.865 1.00 80.69 89 ILE A O 1
ATOM 695 N N . VAL A 1 90 ? -12.186 -1.317 6.193 1.00 77.69 90 VAL A N 1
ATOM 696 C CA . VAL A 1 90 ? -11.488 -0.143 6.727 1.00 77.69 90 VAL A CA 1
ATOM 697 C C . VAL A 1 90 ? -12.539 0.812 7.277 1.00 77.69 90 VAL A C 1
ATOM 699 O O . VAL A 1 90 ? -13.458 1.179 6.544 1.00 77.69 90 VAL A O 1
ATOM 702 N N . GLN A 1 91 ? -12.413 1.191 8.544 1.00 82.81 91 GLN A N 1
ATOM 703 C CA . GLN A 1 91 ? -13.329 2.109 9.225 1.00 82.81 91 GLN A CA 1
ATOM 704 C C . GLN A 1 91 ? -12.539 3.199 9.953 1.00 82.81 91 GLN A C 1
ATOM 706 O O . GLN A 1 91 ? -11.374 2.996 10.292 1.00 82.81 91 GLN A O 1
ATOM 711 N N . THR A 1 92 ? -13.174 4.350 10.165 1.00 79.56 92 THR A N 1
ATOM 712 C CA . THR A 1 92 ? -12.644 5.420 11.016 1.00 79.56 92 THR A CA 1
ATOM 713 C C . THR A 1 92 ? -13.233 5.299 12.418 1.00 79.56 92 THR A C 1
ATOM 715 O O . THR A 1 92 ? -14.404 4.933 12.546 1.00 79.56 92 THR A O 1
ATOM 718 N N . GLU A 1 93 ? -12.446 5.596 13.451 1.00 75.25 93 GLU A N 1
ATOM 719 C CA . GLU A 1 93 ? -12.987 5.884 14.783 1.00 75.25 93 GLU A CA 1
ATOM 720 C C . GLU A 1 93 ? -13.836 7.164 14.693 1.00 75.25 93 GLU A C 1
ATOM 722 O O . GLU A 1 93 ? -13.497 8.080 13.934 1.00 75.25 93 GLU A O 1
ATOM 727 N N . ILE A 1 94 ? -14.996 7.151 15.358 1.00 61.78 94 ILE A N 1
ATOM 728 C CA . ILE A 1 94 ? -15.997 8.232 15.367 1.00 61.78 94 ILE A CA 1
ATOM 729 C C . ILE A 1 94 ? -15.912 8.952 16.706 1.00 61.78 94 ILE A C 1
ATOM 731 O O . ILE A 1 94 ? -15.888 8.231 17.730 1.00 61.78 94 ILE A O 1
#

Radius of gyration: 13.28 Å; Cα contacts (8 Å, |Δi|>4): 133; chains: 1; bounding box: 34×30×28 Å

Sequence (94 aa):
MPTEKVVTFEPDAFDLLMSGKRLALLRYVRDTGTATLESLSEATGLARTTVSRNINLLAKLGLIQFSTSSAYGRHKVIEPVYSKQQRLIVQTEI

Mean predicted aligned error: 5.7 Å

Secondary structure (DSSP, 8-state):
-PEEEEEEE-HHHHHHHTSHHHHHHHHHHHHHSSB-HHHHHHHH---HHHHHHHHHHHHHTTSEEEEEEGGGTTEEEEEESS-TTEEEEEEE--

Organism: NCBI:txid1899563

Foldseek 3Di:
DQAEDEQEDAPVLVVVCPDPLNVLLLVVQLVVQKADLVRSCVSRVNDSVVSVVSLVSCVVSQQWDWDQDVVVVRDTMIGGNDHNSYDYHYYYDD